Protein AF-A0A7Y5UK55-F1 (afdb_monomer)

pLDDT: mean 73.71, std 19.3, range [41.53, 96.25]

Sequence (107 aa):
MSGECGQCDHEHAPGEAGSRGCDHEAEAFLPPPQPFRIIPEFPMLWRGLALAGVAAGALTGAVLAARHGPLLAFSAAPLASVAGVLAAWAAAIHLTGGEKFDDNPFV

Foldseek 3Di:
DDDDDDDDDDDDDPDDPPPPDDPPPPVPPPPPPDPPPQAADPVLLVLLVVLQVLLVVLQVCLVVLCVVDDVSVVPRNVVSNVSSVVSNVSSVCSNRNNPPPPPPPPD

Mean predicted aligned error: 16.45 Å

Structure (mmCIF, N/CA/C/O backbone):
data_AF-A0A7Y5UK55-F1
#
_entry.id   AF-A0A7Y5UK55-F1
#
loop_
_atom_site.group_PDB
_atom_site.id
_atom_site.type_symbol
_atom_site.label_atom_id
_atom_site.label_alt_id
_atom_site.label_comp_id
_atom_site.label_asym_id
_atom_site.label_entity_id
_atom_site.label_seq_id
_atom_site.pdbx_PDB_ins_code
_atom_site.Cartn_x
_atom_site.Cartn_y
_atom_site.Cartn_z
_atom_site.occupancy
_atom_site.B_iso_or_equiv
_atom_site.auth_seq_id
_atom_site.auth_comp_id
_atom_site.auth_asym_id
_atom_site.auth_atom_id
_atom_site.pdbx_PDB_model_num
ATOM 1 N N . MET A 1 1 ? 52.540 -15.862 -49.232 1.00 43.06 1 MET A N 1
ATOM 2 C CA . MET A 1 1 ? 53.269 -15.432 -48.023 1.00 43.06 1 MET A CA 1
ATOM 3 C C . MET A 1 1 ? 52.605 -16.150 -46.865 1.00 43.06 1 MET A C 1
ATOM 5 O O . MET A 1 1 ? 51.604 -15.674 -46.354 1.00 43.06 1 MET A O 1
ATOM 9 N N . SER A 1 2 ? 53.064 -17.372 -46.601 1.00 41.53 2 SER A N 1
ATOM 10 C CA . SER A 1 2 ? 52.563 -18.228 -45.525 1.00 41.53 2 SER A CA 1
ATOM 11 C C . SER A 1 2 ? 53.430 -17.964 -44.304 1.00 41.53 2 SER A C 1
ATOM 13 O O . SER A 1 2 ? 54.641 -18.137 -44.392 1.00 41.53 2 SER A O 1
ATOM 15 N N . GLY A 1 3 ? 52.821 -17.480 -43.222 1.00 49.25 3 GLY A N 1
ATOM 16 C CA . GLY A 1 3 ? 53.489 -17.315 -41.935 1.00 49.25 3 GLY A CA 1
ATOM 17 C C . GLY A 1 3 ? 53.716 -18.680 -41.297 1.00 49.25 3 GLY A C 1
ATOM 18 O O . GLY A 1 3 ? 52.787 -19.478 -41.184 1.00 49.25 3 GLY A O 1
ATOM 19 N N . GLU A 1 4 ? 54.967 -18.945 -40.954 1.00 50.56 4 GLU A N 1
ATOM 20 C CA . GLU A 1 4 ? 55.461 -20.165 -40.331 1.00 50.56 4 GLU A CA 1
ATOM 21 C C . GLU A 1 4 ? 54.816 -20.370 -38.949 1.00 50.56 4 GLU A C 1
ATOM 23 O O . GLU A 1 4 ? 54.868 -19.492 -38.088 1.00 50.56 4 GLU A O 1
ATOM 28 N N . CYS A 1 5 ? 54.200 -21.537 -38.729 1.00 48.56 5 CYS A N 1
ATOM 29 C CA . CYS A 1 5 ? 53.835 -21.996 -37.392 1.00 48.56 5 CYS A CA 1
ATOM 30 C C . CYS A 1 5 ? 55.126 -22.272 -36.619 1.00 48.56 5 CYS A C 1
ATOM 32 O O . CYS A 1 5 ? 55.828 -23.241 -36.906 1.00 48.56 5 CYS A O 1
ATOM 34 N N . GLY A 1 6 ? 55.425 -21.394 -35.661 1.00 48.69 6 GLY A N 1
ATOM 35 C CA . GLY A 1 6 ? 56.529 -21.539 -34.724 1.00 48.69 6 GLY A CA 1
ATOM 36 C C . GLY A 1 6 ? 56.466 -22.883 -34.004 1.00 48.69 6 GLY A C 1
ATOM 37 O O . GLY A 1 6 ? 55.469 -23.241 -33.381 1.00 48.69 6 GLY A O 1
ATOM 38 N N . GLN A 1 7 ? 57.556 -23.615 -34.148 1.00 46.81 7 GLN A N 1
ATOM 39 C CA . GLN A 1 7 ? 57.856 -24.904 -33.559 1.00 46.81 7 GLN A CA 1
ATOM 40 C C . GLN A 1 7 ? 57.900 -24.780 -32.025 1.00 46.81 7 GLN A C 1
ATOM 42 O O . GLN A 1 7 ? 58.697 -24.018 -31.486 1.00 46.81 7 GLN A O 1
ATOM 47 N N . CYS A 1 8 ? 57.021 -25.490 -31.310 1.00 50.28 8 CYS A N 1
ATOM 48 C CA . CYS A 1 8 ? 57.122 -25.627 -29.858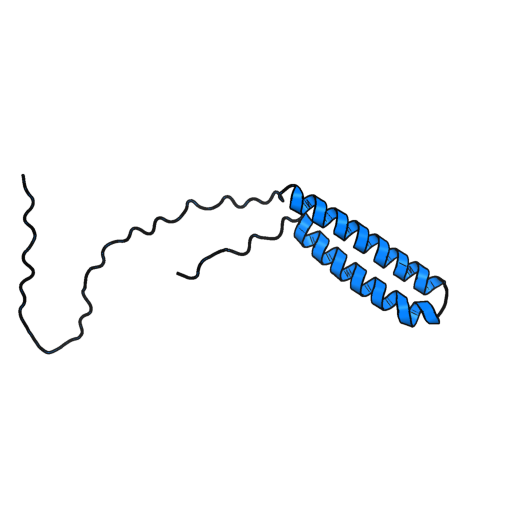 1.00 50.28 8 CYS A CA 1
ATOM 49 C C . CYS A 1 8 ? 58.175 -26.695 -29.549 1.00 50.28 8 CYS A C 1
ATOM 51 O O . CYS A 1 8 ? 57.884 -27.891 -29.588 1.00 50.28 8 CYS A O 1
ATOM 53 N N . ASP A 1 9 ? 59.403 -26.260 -29.279 1.00 52.50 9 ASP A N 1
ATOM 54 C CA . ASP A 1 9 ? 60.472 -27.137 -28.816 1.00 52.50 9 ASP A CA 1
ATOM 55 C C . ASP A 1 9 ? 60.129 -27.692 -27.424 1.00 52.50 9 ASP A C 1
ATOM 57 O O . ASP A 1 9 ? 59.994 -26.968 -26.437 1.00 52.50 9 ASP A O 1
ATOM 61 N N . HIS A 1 10 ? 59.953 -29.012 -27.353 1.00 53.09 10 HIS A N 1
ATOM 62 C CA . HIS A 1 10 ? 59.823 -29.760 -26.109 1.00 53.09 10 HIS A CA 1
ATOM 63 C C . HIS A 1 10 ? 61.218 -30.067 -25.547 1.00 53.09 10 HIS A C 1
ATOM 65 O O . HIS A 1 10 ? 61.753 -31.152 -25.766 1.00 53.09 10 HIS A O 1
ATOM 71 N N . GLU A 1 11 ? 61.784 -29.149 -24.765 1.00 49.78 11 GLU A N 1
ATOM 72 C CA . GLU A 1 11 ? 62.859 -29.480 -23.824 1.00 49.78 11 GLU A CA 1
ATOM 73 C C . GLU A 1 11 ? 62.267 -29.716 -22.426 1.00 49.78 11 GLU A C 1
ATOM 75 O O . GLU A 1 11 ? 61.659 -28.843 -21.811 1.00 49.78 11 GLU A O 1
ATOM 80 N N . HIS A 1 12 ? 62.396 -30.955 -21.945 1.00 49.59 12 HIS A N 1
ATOM 81 C CA . HIS A 1 12 ? 62.014 -31.377 -20.599 1.00 49.59 12 HIS A CA 1
ATOM 82 C C . HIS A 1 12 ? 63.076 -30.943 -19.580 1.00 49.59 12 HIS A C 1
ATOM 84 O O . HIS A 1 12 ? 64.169 -31.507 -19.546 1.00 49.59 12 HIS A O 1
ATOM 90 N N . ALA A 1 13 ? 62.711 -30.028 -18.683 1.00 48.72 13 ALA A N 1
ATOM 91 C CA . ALA A 1 13 ? 63.392 -29.811 -17.409 1.00 48.72 13 ALA A CA 1
ATOM 92 C C . ALA A 1 13 ? 62.386 -30.027 -16.259 1.00 48.72 13 ALA A C 1
ATOM 94 O O . ALA A 1 13 ? 61.299 -29.447 -16.290 1.00 48.72 13 ALA A O 1
ATOM 95 N N . PRO A 1 14 ? 62.686 -30.869 -15.250 1.00 47.75 14 PRO A N 1
ATOM 96 C CA . PRO A 1 14 ? 61.795 -31.092 -14.124 1.00 47.75 14 PRO A CA 1
ATOM 97 C C . PRO A 1 14 ? 62.129 -30.082 -13.029 1.00 47.75 14 PRO A C 1
ATOM 99 O O . PRO A 1 14 ? 63.031 -30.281 -12.219 1.00 47.75 14 PRO A O 1
ATOM 102 N N . GLY A 1 15 ? 61.405 -28.978 -13.009 1.00 49.69 15 GLY A N 1
ATOM 103 C CA . GLY A 1 15 ? 61.561 -27.984 -11.963 1.00 49.69 15 GLY A CA 1
ATOM 104 C C . GLY A 1 15 ? 60.900 -26.700 -12.393 1.00 49.69 15 GLY A C 1
ATOM 105 O O . GLY A 1 15 ? 61.237 -26.169 -13.437 1.00 49.69 15 GLY A O 1
ATOM 106 N N . GLU A 1 16 ? 59.983 -26.227 -11.560 1.00 44.09 16 GLU A N 1
ATOM 107 C CA . GLU A 1 16 ? 59.166 -25.029 -11.750 1.00 44.09 16 GLU A CA 1
ATOM 108 C C . GLU A 1 16 ? 57.895 -25.269 -12.571 1.00 44.09 16 GLU A C 1
ATOM 110 O O . GLU A 1 16 ? 57.870 -25.308 -13.797 1.00 44.09 16 GLU A O 1
ATOM 115 N N . ALA A 1 17 ? 56.786 -25.391 -11.836 1.00 50.00 17 ALA A N 1
ATOM 116 C CA . ALA A 1 17 ? 55.433 -25.222 -12.342 1.00 50.00 17 ALA A CA 1
ATOM 117 C C . ALA A 1 17 ? 55.232 -23.760 -12.790 1.00 50.00 17 ALA A C 1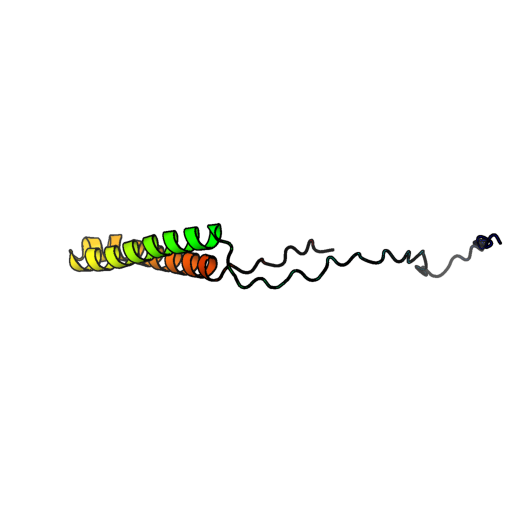
ATOM 119 O O . ALA A 1 17 ? 54.548 -22.971 -12.141 1.00 50.00 17 ALA A O 1
ATOM 120 N N . GLY A 1 18 ? 55.878 -23.385 -13.891 1.00 43.44 18 GLY A N 1
ATOM 121 C CA . GLY A 1 18 ? 55.591 -22.178 -14.645 1.00 43.44 18 GLY A CA 1
ATOM 122 C C . GLY A 1 18 ? 54.389 -22.441 -15.540 1.00 43.44 18 GLY A C 1
ATOM 123 O O . GLY A 1 18 ? 54.531 -22.971 -16.637 1.00 43.44 18 GLY A O 1
ATOM 124 N N . SER A 1 19 ? 53.199 -22.072 -15.070 1.00 53.09 19 SER A N 1
ATOM 125 C CA . SER A 1 19 ? 51.985 -22.014 -15.887 1.00 53.09 19 SER A CA 1
ATOM 126 C C . SER A 1 19 ? 52.112 -20.891 -16.923 1.00 53.09 19 SER A C 1
ATOM 128 O O . SER A 1 19 ? 51.597 -19.794 -16.728 1.00 53.09 19 SER A O 1
ATOM 130 N N . ARG A 1 20 ? 52.826 -21.147 -18.021 1.00 56.66 20 ARG A N 1
ATOM 131 C CA . ARG A 1 20 ? 52.702 -20.393 -19.274 1.00 56.66 20 ARG A CA 1
ATOM 132 C C . ARG A 1 20 ? 52.134 -21.338 -20.316 1.00 56.66 20 ARG A C 1
ATOM 134 O O . ARG A 1 20 ? 52.866 -22.089 -20.952 1.00 56.66 20 ARG A O 1
ATOM 141 N N . GLY A 1 21 ? 50.816 -21.320 -20.433 1.00 46.09 21 GLY A N 1
ATOM 142 C CA . GLY A 1 21 ? 50.075 -22.119 -21.392 1.00 46.09 21 GLY A CA 1
ATOM 143 C C . GLY A 1 21 ? 48.913 -21.307 -21.930 1.00 46.09 21 GLY A C 1
ATOM 144 O O . GLY A 1 21 ? 47.843 -21.320 -21.341 1.00 46.09 21 GLY A O 1
ATOM 145 N N . CYS A 1 22 ? 49.169 -20.639 -23.053 1.00 44.16 22 CYS A N 1
ATOM 146 C CA . CYS A 1 22 ? 48.179 -20.195 -24.027 1.00 44.16 22 CYS A CA 1
ATOM 147 C C . CYS A 1 22 ? 47.048 -19.321 -23.474 1.00 44.16 22 CYS A C 1
ATOM 149 O O . CYS A 1 22 ? 45.892 -19.741 -23.411 1.00 44.16 22 CYS A O 1
ATOM 151 N N . ASP A 1 23 ? 47.380 -18.057 -23.219 1.00 44.22 23 ASP A N 1
ATOM 152 C CA . ASP A 1 23 ? 46.418 -16.960 -23.234 1.00 44.22 23 ASP A CA 1
ATOM 153 C C . ASP A 1 23 ? 45.954 -16.785 -24.692 1.00 44.22 23 ASP A C 1
ATOM 155 O O . ASP A 1 23 ? 46.375 -15.884 -25.414 1.00 44.22 23 ASP A O 1
ATOM 159 N N . HIS A 1 24 ? 45.131 -17.713 -25.185 1.00 49.97 24 HIS A N 1
ATOM 160 C CA . HIS A 1 24 ? 44.228 -17.361 -26.262 1.00 49.97 24 HIS A CA 1
ATOM 161 C C . HIS A 1 24 ? 43.330 -16.291 -25.672 1.00 49.97 24 HIS A C 1
ATOM 163 O O . HIS A 1 24 ? 42.475 -16.584 -24.837 1.00 49.97 24 HIS A O 1
ATOM 169 N N . GLU A 1 25 ? 43.602 -15.054 -26.071 1.00 52.50 25 GLU A N 1
ATOM 170 C CA . GLU A 1 25 ? 42.718 -13.908 -25.975 1.00 52.50 25 GLU A CA 1
ATOM 171 C C . GLU A 1 25 ? 41.363 -14.316 -26.567 1.00 52.50 25 GLU A C 1
ATOM 173 O O . GLU A 1 25 ? 41.041 -14.070 -27.727 1.00 52.50 25 GLU A O 1
ATOM 178 N N . ALA A 1 26 ? 40.552 -14.998 -25.761 1.00 55.38 26 ALA A N 1
ATOM 179 C CA . ALA A 1 26 ? 39.120 -14.893 -25.841 1.00 55.38 26 ALA A CA 1
ATOM 180 C C . ALA A 1 26 ? 38.858 -13.434 -25.490 1.00 55.38 26 ALA A C 1
ATOM 182 O O . ALA A 1 26 ? 38.694 -13.093 -24.319 1.00 55.38 26 ALA A O 1
ATOM 183 N N . GLU A 1 27 ? 38.938 -12.562 -26.498 1.00 55.91 27 GLU A N 1
ATOM 184 C CA . GLU A 1 27 ? 38.349 -11.237 -26.445 1.00 55.91 27 GLU A CA 1
ATOM 185 C C . GLU A 1 27 ? 36.927 -11.464 -25.952 1.00 55.91 27 GLU A C 1
ATOM 187 O O . GLU A 1 27 ? 36.060 -11.949 -26.685 1.00 55.91 27 GLU A O 1
ATOM 192 N N . ALA A 1 28 ? 36.732 -11.242 -24.652 1.00 60.97 28 ALA A N 1
ATOM 193 C CA . ALA A 1 28 ? 35.440 -11.307 -24.026 1.00 60.97 28 ALA A CA 1
ATOM 194 C C . ALA A 1 28 ? 34.593 -10.340 -24.837 1.00 60.97 28 ALA A C 1
ATOM 196 O O . ALA A 1 28 ? 34.821 -9.130 -24.808 1.00 60.97 28 ALA A O 1
ATOM 197 N N . PHE A 1 29 ? 33.681 -10.888 -25.639 1.00 59.75 29 PHE A N 1
ATOM 198 C CA . PHE A 1 29 ? 32.659 -10.113 -26.308 1.00 59.75 29 PHE A CA 1
ATOM 199 C C . PHE A 1 29 ? 31.800 -9.541 -25.186 1.00 59.75 29 PHE A C 1
ATOM 201 O O . PHE A 1 29 ? 30.812 -10.143 -24.769 1.00 59.75 29 PHE A O 1
ATOM 208 N N . LEU A 1 30 ? 32.258 -8.427 -24.617 1.00 65.62 30 LEU A N 1
ATOM 209 C CA . LEU A 1 30 ? 31.528 -7.670 -23.629 1.00 65.62 30 LEU A CA 1
ATOM 210 C C . LEU A 1 30 ? 30.244 -7.264 -24.347 1.00 65.62 30 LEU A C 1
ATOM 212 O O . LEU A 1 30 ? 30.323 -6.538 -25.347 1.00 65.62 30 LEU A O 1
ATOM 216 N N . PRO A 1 31 ? 29.069 -7.762 -23.922 1.00 66.75 31 PRO A N 1
ATOM 217 C CA . PRO A 1 31 ? 27.834 -7.282 -24.502 1.00 66.75 31 PRO A CA 1
ATOM 218 C C . PRO A 1 31 ? 27.817 -5.754 -24.345 1.00 66.75 31 PRO A C 1
ATOM 220 O O . PRO A 1 31 ? 28.280 -5.239 -23.320 1.00 66.75 31 PRO A O 1
ATOM 223 N N . PRO A 1 32 ? 27.337 -5.012 -25.359 1.00 70.56 32 PRO A N 1
ATOM 224 C CA . PRO A 1 32 ? 27.301 -3.559 -25.298 1.00 70.56 32 PRO A CA 1
ATOM 225 C C . PRO A 1 32 ? 26.607 -3.124 -24.000 1.00 70.56 32 PRO A C 1
ATOM 227 O O . PRO A 1 32 ? 25.627 -3.771 -23.610 1.00 70.56 32 PRO A O 1
ATOM 230 N N . PRO A 1 33 ? 27.098 -2.063 -23.329 1.00 66.50 33 PRO A N 1
ATOM 231 C CA . PRO A 1 33 ? 26.549 -1.610 -22.058 1.00 66.50 33 PRO A CA 1
ATOM 232 C C . PRO A 1 33 ? 25.040 -1.449 -22.210 1.00 66.50 33 PRO A C 1
ATOM 234 O O . PRO A 1 33 ? 24.568 -0.659 -23.033 1.00 66.50 33 PRO A O 1
ATOM 237 N N . GLN A 1 34 ? 24.282 -2.260 -21.468 1.00 65.81 34 GLN A N 1
ATOM 238 C CA . GLN A 1 34 ? 22.830 -2.192 -21.515 1.00 65.81 34 GLN A CA 1
ATOM 239 C C . GLN A 1 34 ? 22.436 -0.777 -21.081 1.00 65.81 34 GLN A C 1
ATOM 241 O O . GLN A 1 34 ? 22.895 -0.313 -20.033 1.00 65.81 34 GLN A O 1
ATOM 246 N N . PRO A 1 35 ? 21.634 -0.052 -21.876 1.00 62.38 35 PRO A N 1
ATOM 247 C CA . PRO A 1 35 ? 21.212 1.282 -21.496 1.00 62.38 35 PRO A CA 1
ATOM 248 C C . PRO A 1 35 ? 20.466 1.181 -20.166 1.00 62.38 35 PRO A C 1
ATOM 250 O O . PRO A 1 35 ? 19.491 0.435 -20.065 1.00 62.38 35 PRO A O 1
ATOM 253 N N . PHE A 1 36 ? 20.928 1.923 -19.157 1.00 59.62 36 PHE A N 1
A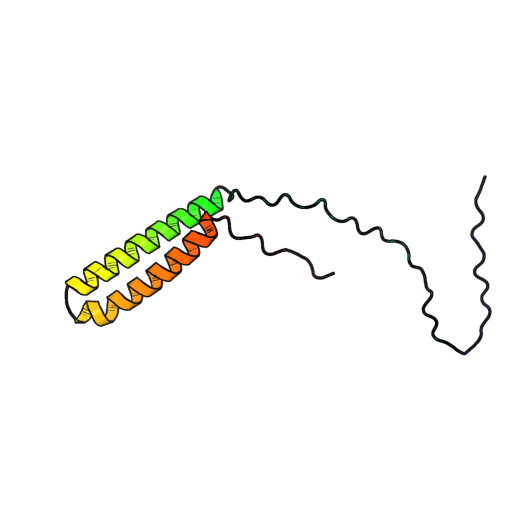TOM 254 C CA . PHE A 1 36 ? 20.253 2.072 -17.869 1.00 59.62 36 PHE A CA 1
ATOM 255 C C . PHE A 1 36 ? 18.859 2.662 -18.120 1.00 59.62 36 PHE A C 1
ATOM 257 O O . PHE A 1 36 ? 18.675 3.874 -18.258 1.00 59.62 36 PHE A O 1
ATOM 264 N N . ARG A 1 37 ? 17.869 1.789 -18.315 1.00 59.84 37 ARG A N 1
ATOM 265 C CA . ARG A 1 37 ? 16.518 2.184 -18.699 1.00 59.84 37 ARG A CA 1
ATOM 266 C C . ARG A 1 37 ? 15.739 2.471 -17.419 1.00 59.84 37 ARG A C 1
ATOM 268 O O . ARG A 1 37 ? 15.175 1.575 -16.813 1.00 59.84 37 ARG A O 1
ATOM 275 N N . ILE A 1 38 ? 15.704 3.749 -17.044 1.00 64.25 38 ILE A N 1
ATOM 276 C CA . ILE A 1 38 ? 14.940 4.277 -15.894 1.00 64.25 38 ILE A CA 1
ATOM 277 C C . ILE A 1 38 ? 13.424 4.171 -16.124 1.00 64.25 38 ILE A C 1
ATOM 279 O O . ILE A 1 38 ? 12.633 4.250 -15.190 1.00 64.25 38 ILE A O 1
ATOM 283 N N . ILE A 1 39 ? 12.998 4.019 -17.381 1.00 65.81 39 ILE A N 1
ATOM 284 C CA . ILE A 1 39 ? 11.580 3.979 -17.727 1.00 65.81 39 ILE A CA 1
ATOM 285 C C . ILE A 1 39 ? 11.061 2.548 -17.519 1.00 65.81 39 ILE A C 1
ATOM 287 O O . ILE A 1 39 ? 11.483 1.654 -18.261 1.00 65.81 39 ILE A O 1
ATOM 291 N N . PRO A 1 40 ? 10.141 2.325 -16.561 1.00 66.31 40 PRO A N 1
ATOM 292 C CA . PRO A 1 40 ? 9.528 1.021 -16.342 1.00 66.31 40 PRO A CA 1
ATOM 293 C C . PRO A 1 40 ? 8.791 0.557 -17.596 1.00 66.31 40 PRO A C 1
ATOM 295 O O . PRO A 1 40 ? 8.110 1.334 -18.271 1.00 66.31 40 PRO A O 1
ATOM 298 N N . GLU A 1 41 ? 8.881 -0.736 -17.894 1.00 76.81 41 GLU A N 1
ATOM 299 C CA . GLU A 1 41 ? 8.076 -1.316 -18.961 1.00 76.81 41 GLU A CA 1
ATOM 300 C C . GLU A 1 41 ? 6.583 -1.220 -18.612 1.00 76.81 41 GLU A C 1
ATOM 302 O O . GLU A 1 41 ? 6.175 -1.386 -17.461 1.00 76.81 41 GLU A O 1
ATOM 307 N N . PHE A 1 42 ? 5.740 -0.988 -19.617 1.00 81.31 42 PHE A N 1
ATOM 308 C CA . PHE A 1 42 ? 4.290 -0.861 -19.443 1.00 81.31 42 PHE A CA 1
ATOM 309 C C . PHE A 1 42 ? 3.631 -1.960 -18.569 1.00 81.31 42 PHE A C 1
ATOM 311 O O . PHE A 1 42 ? 2.810 -1.620 -17.713 1.00 81.31 42 PHE A O 1
ATOM 318 N N . PRO A 1 43 ? 3.979 -3.264 -18.686 1.00 82.62 43 PRO A N 1
ATOM 319 C CA . PRO A 1 43 ? 3.434 -4.288 -17.788 1.00 82.62 43 PRO A CA 1
ATOM 320 C C . PRO A 1 43 ? 3.846 -4.119 -16.313 1.00 82.62 43 PRO A C 1
ATOM 322 O O . PRO A 1 43 ? 3.063 -4.470 -15.428 1.00 82.62 43 PRO A O 1
ATOM 325 N N . MET A 1 44 ? 5.035 -3.577 -16.025 1.00 79.88 44 MET A N 1
ATOM 326 C CA . MET A 1 44 ? 5.487 -3.284 -14.655 1.00 79.88 44 MET A CA 1
ATOM 327 C C . MET A 1 44 ? 4.662 -2.149 -14.043 1.00 79.88 44 MET A C 1
ATOM 329 O O . MET A 1 44 ? 4.198 -2.273 -12.910 1.00 79.88 44 MET A O 1
ATOM 333 N N . LEU A 1 45 ? 4.387 -1.099 -14.825 1.00 86.06 45 LEU A N 1
ATOM 334 C CA . LEU A 1 45 ? 3.546 0.021 -14.394 1.00 86.06 45 LEU A CA 1
ATOM 335 C C . LEU A 1 45 ? 2.153 -0.442 -13.965 1.00 86.06 45 LEU A C 1
ATOM 337 O O . LEU 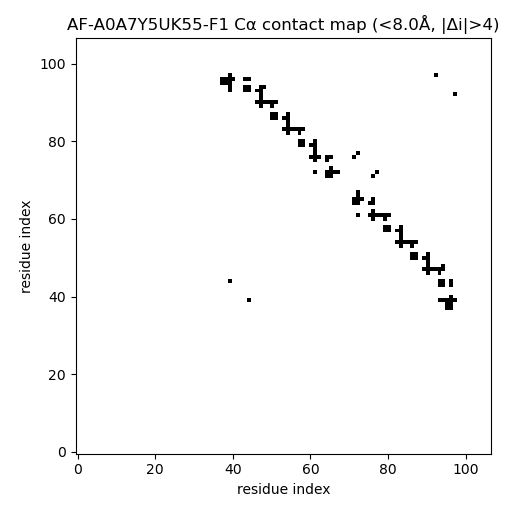A 1 45 ? 1.673 -0.047 -12.904 1.00 86.06 45 LEU A O 1
ATOM 341 N N . TRP A 1 46 ? 1.519 -1.315 -14.754 1.00 90.44 46 TRP A N 1
ATOM 342 C CA . TRP A 1 46 ? 0.185 -1.823 -14.425 1.00 90.44 46 TRP A CA 1
ATOM 343 C C . TRP A 1 46 ? 0.172 -2.634 -13.125 1.00 90.44 46 TRP A C 1
ATOM 345 O O . TRP A 1 46 ? -0.715 -2.461 -12.289 1.00 90.44 46 TRP A O 1
ATOM 355 N N . ARG A 1 47 ? 1.187 -3.483 -12.920 1.00 88.81 47 ARG A N 1
ATOM 356 C CA . ARG A 1 47 ? 1.354 -4.245 -11.672 1.00 88.81 47 ARG A CA 1
ATOM 357 C C . ARG A 1 47 ? 1.558 -3.318 -10.477 1.00 88.81 47 ARG A C 1
ATOM 359 O O . ARG A 1 47 ? 0.901 -3.501 -9.455 1.00 88.81 47 ARG A O 1
ATOM 366 N N . GLY A 1 48 ? 2.406 -2.302 -10.624 1.00 89.81 48 GLY A N 1
ATOM 367 C CA . GLY A 1 48 ? 2.625 -1.288 -9.596 1.00 89.81 48 GLY A CA 1
ATOM 368 C C . GLY A 1 48 ? 1.346 -0.533 -9.239 1.00 89.81 48 GLY A C 1
ATOM 369 O O . GLY A 1 48 ? 1.034 -0.375 -8.060 1.00 89.81 48 GLY A O 1
ATOM 370 N N . LEU A 1 49 ? 0.547 -0.153 -10.239 1.00 92.44 49 LEU A N 1
ATOM 371 C CA . LEU A 1 49 ? -0.733 0.526 -10.030 1.00 92.44 49 LEU A CA 1
ATOM 372 C C . LEU A 1 49 ? -1.758 -0.369 -9.313 1.00 92.44 49 LEU A C 1
ATOM 374 O O . LEU A 1 49 ? -2.442 0.080 -8.393 1.00 92.44 49 LEU A O 1
ATOM 378 N N . ALA A 1 50 ? -1.844 -1.644 -9.701 1.00 93.81 50 ALA A N 1
ATOM 379 C CA . ALA A 1 50 ? -2.722 -2.613 -9.050 1.00 93.81 50 ALA A CA 1
ATOM 380 C C . ALA A 1 50 ? -2.343 -2.806 -7.572 1.00 93.81 50 ALA A C 1
ATOM 382 O O . ALA A 1 50 ? -3.211 -2.764 -6.698 1.00 93.81 50 ALA A O 1
ATOM 383 N N . LEU A 1 51 ? -1.046 -2.943 -7.279 1.00 93.00 51 LEU A N 1
ATOM 384 C CA . LEU A 1 51 ? -0.531 -3.050 -5.912 1.00 93.00 51 LEU A CA 1
ATOM 385 C C . LEU A 1 51 ? -0.776 -1.772 -5.100 1.00 93.00 51 LEU A C 1
ATOM 387 O O . LEU A 1 51 ? -1.144 -1.860 -3.930 1.00 93.00 51 LEU A O 1
ATOM 391 N N . ALA A 1 52 ? -0.658 -0.593 -5.717 1.00 93.56 52 ALA A N 1
ATOM 392 C CA . ALA A 1 52 ? -1.002 0.673 -5.073 1.00 93.56 52 ALA A CA 1
ATOM 393 C C . ALA A 1 52 ? -2.493 0.728 -4.694 1.00 93.56 52 ALA A C 1
ATOM 395 O O . ALA A 1 52 ? -2.839 1.171 -3.597 1.00 93.56 52 ALA A O 1
ATOM 396 N N . GLY A 1 53 ? -3.373 0.212 -5.557 1.00 96.25 53 GLY A N 1
ATOM 397 C CA . GLY A 1 53 ? -4.796 0.052 -5.251 1.00 96.25 53 GLY A CA 1
ATOM 398 C C . GLY A 1 53 ? -5.042 -0.873 -4.056 1.00 96.25 53 GLY A C 1
ATOM 399 O O . GLY A 1 53 ? -5.799 -0.522 -3.149 1.00 96.25 53 GLY A O 1
ATOM 400 N N . VAL A 1 54 ? -4.355 -2.020 -4.006 1.00 95.25 54 VAL A N 1
ATOM 401 C CA . VAL A 1 54 ? -4.417 -2.947 -2.860 1.00 95.25 54 VAL A CA 1
ATOM 402 C C . VAL A 1 54 ? -3.937 -2.267 -1.578 1.00 95.25 54 VAL A C 1
ATOM 404 O O . VAL A 1 54 ? -4.605 -2.371 -0.550 1.00 95.25 54 VAL A O 1
ATOM 407 N N . ALA A 1 55 ? -2.830 -1.526 -1.635 1.00 95.62 55 ALA A N 1
ATOM 408 C CA . ALA A 1 55 ? -2.293 -0.798 -0.492 1.00 95.62 55 ALA A CA 1
ATOM 409 C C . ALA A 1 55 ? -3.294 0.228 0.058 1.00 95.62 55 ALA A C 1
ATOM 411 O O . ALA A 1 55 ? -3.581 0.241 1.257 1.00 95.62 55 ALA A O 1
ATOM 412 N N . ALA A 1 56 ? -3.880 1.043 -0.823 1.00 95.94 56 ALA A N 1
ATOM 413 C CA . ALA A 1 56 ? -4.885 2.034 -0.449 1.00 95.94 56 ALA A CA 1
ATOM 414 C C . ALA A 1 56 ? -6.134 1.385 0.168 1.00 95.94 56 ALA A C 1
ATOM 416 O O . ALA A 1 56 ? -6.643 1.861 1.189 1.00 95.94 56 ALA A O 1
ATOM 417 N N . GLY A 1 57 ? -6.605 0.278 -0.415 1.00 96.06 57 GLY A N 1
ATOM 418 C CA . GLY A 1 57 ? -7.741 -0.480 0.105 1.00 96.06 57 GLY A CA 1
ATOM 419 C C . GLY A 1 57 ? -7.462 -1.070 1.487 1.00 96.06 57 GLY A C 1
ATOM 420 O O . GLY A 1 57 ? -8.280 -0.923 2.394 1.00 96.06 57 GLY A O 1
ATOM 421 N N . ALA A 1 58 ? -6.287 -1.669 1.679 1.00 94.38 58 ALA A N 1
ATOM 422 C CA . ALA A 1 58 ? -5.888 -2.271 2.946 1.00 94.38 58 ALA A CA 1
ATOM 423 C C . ALA A 1 58 ? -5.729 -1.223 4.060 1.00 94.38 58 ALA A C 1
ATOM 425 O O . ALA A 1 58 ? -6.266 -1.401 5.152 1.00 94.38 58 ALA A O 1
ATOM 426 N N . LEU A 1 59 ? -5.084 -0.087 3.777 1.00 93.00 59 LEU A N 1
ATOM 427 C CA . LEU A 1 59 ? -4.942 1.006 4.746 1.00 93.00 59 LEU A CA 1
ATOM 428 C C . LEU A 1 59 ? -6.295 1.633 5.104 1.00 93.00 59 LEU A C 1
ATOM 430 O O . LEU A 1 59 ? -6.586 1.855 6.280 1.00 93.00 59 LEU A O 1
ATOM 434 N N . THR A 1 60 ? -7.160 1.857 4.112 1.00 95.25 60 THR A N 1
ATOM 435 C CA . THR A 1 60 ? -8.529 2.342 4.353 1.00 95.25 60 THR A CA 1
ATOM 436 C C . THR A 1 60 ? -9.319 1.345 5.202 1.00 95.25 60 THR A C 1
ATOM 438 O O . THR A 1 60 ? -9.966 1.729 6.178 1.00 95.25 60 THR A O 1
ATOM 441 N N . GLY A 1 61 ? -9.212 0.054 4.884 1.00 92.88 61 GLY A N 1
ATOM 442 C CA . GLY A 1 61 ? -9.811 -1.035 5.650 1.00 92.88 61 GLY A CA 1
ATOM 443 C C . GLY A 1 61 ? -9.314 -1.085 7.094 1.00 92.88 61 GLY A C 1
ATOM 444 O O . GLY A 1 61 ? -10.124 -1.247 8.003 1.00 92.88 61 GLY A O 1
ATOM 445 N N . ALA A 1 62 ? -8.017 -0.868 7.328 1.00 92.12 62 ALA A N 1
ATOM 446 C CA . ALA A 1 62 ? -7.441 -0.803 8.669 1.00 92.12 62 ALA A CA 1
ATOM 447 C C . ALA A 1 62 ? -8.024 0.358 9.490 1.00 92.12 62 ALA A C 1
ATOM 449 O O . ALA A 1 62 ? -8.414 0.168 10.644 1.00 92.12 62 ALA A O 1
ATOM 450 N N . VAL A 1 63 ? -8.146 1.545 8.885 1.00 94.75 63 VAL A N 1
ATOM 451 C CA . VAL A 1 63 ? -8.751 2.721 9.534 1.00 94.75 63 VAL A CA 1
ATOM 452 C C . VAL A 1 63 ? -10.218 2.466 9.875 1.00 94.75 63 VAL A C 1
ATOM 454 O O . VAL A 1 63 ? -10.657 2.787 10.981 1.00 94.75 63 VAL A O 1
ATOM 457 N N . LEU A 1 64 ? -10.983 1.871 8.957 1.00 94.62 64 LEU A N 1
ATOM 458 C CA . LEU A 1 64 ? -12.382 1.520 9.207 1.00 94.62 64 LEU A CA 1
ATOM 459 C C . LEU A 1 64 ? -12.501 0.463 10.312 1.00 94.62 64 LEU A C 1
ATOM 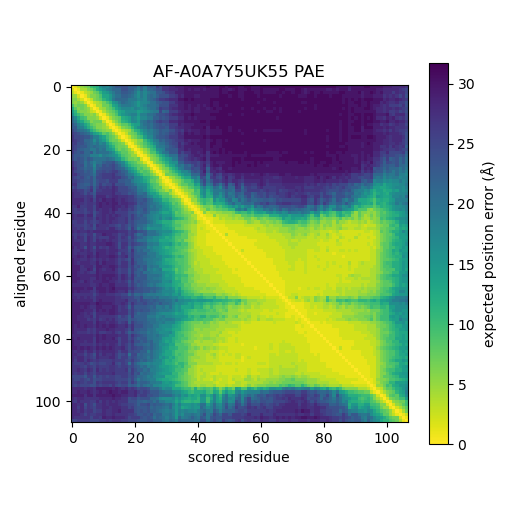461 O O . LEU A 1 64 ? -13.268 0.653 11.254 1.00 94.62 64 LEU A O 1
ATOM 465 N N . ALA A 1 65 ? -11.699 -0.601 10.259 1.00 91.62 65 ALA A N 1
ATOM 466 C CA . ALA A 1 65 ? -11.662 -1.644 11.283 1.00 91.62 65 ALA A CA 1
ATOM 467 C C . ALA A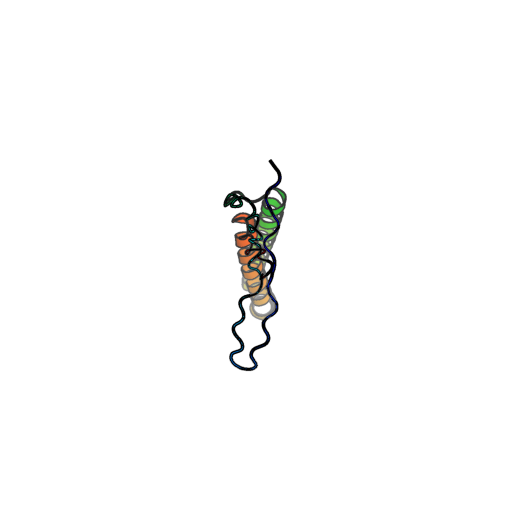 1 65 ? -11.366 -1.066 12.675 1.00 91.62 65 ALA A C 1
ATOM 469 O O . ALA A 1 65 ? -12.054 -1.403 13.637 1.00 91.62 65 ALA A O 1
ATOM 470 N N . ALA A 1 66 ? -10.411 -0.138 12.777 1.00 91.50 66 ALA A N 1
ATOM 471 C CA . ALA A 1 66 ? -10.097 0.539 14.031 1.00 91.50 66 ALA A CA 1
ATOM 472 C C . ALA A 1 66 ? -11.268 1.387 14.564 1.00 91.50 66 ALA A C 1
ATOM 474 O O . ALA A 1 66 ? -11.484 1.455 15.773 1.00 91.50 66 ALA A O 1
ATOM 475 N N . ARG A 1 67 ? -12.053 2.008 13.673 1.00 93.81 67 ARG A N 1
ATOM 476 C CA . ARG A 1 67 ? -13.221 2.830 14.040 1.00 93.81 67 ARG A CA 1
ATOM 477 C C . ARG A 1 67 ? -14.442 2.013 14.459 1.00 93.81 67 ARG A C 1
ATOM 479 O O . ARG A 1 67 ? -15.253 2.510 15.233 1.00 93.81 67 ARG A O 1
ATOM 486 N N . HIS A 1 68 ? -14.582 0.783 13.969 1.00 92.12 68 HIS A N 1
ATOM 487 C CA . HIS A 1 68 ? -15.749 -0.064 14.235 1.00 92.12 68 HIS A CA 1
ATOM 488 C C . HIS A 1 68 ? -15.679 -0.851 15.554 1.00 92.12 68 HIS A C 1
ATOM 490 O O . HIS A 1 68 ? -16.630 -1.553 15.895 1.00 92.12 68 HIS A O 1
ATOM 496 N N . GLY A 1 69 ? -14.598 -0.706 16.325 1.00 92.88 69 GLY A N 1
ATOM 497 C CA . GLY A 1 69 ? -14.518 -1.184 17.704 1.00 92.88 69 GLY A CA 1
ATOM 498 C C . GLY A 1 69 ? -13.255 -1.991 18.013 1.00 92.88 69 GLY A C 1
ATOM 499 O O . GLY A 1 69 ? -12.497 -2.355 17.112 1.00 92.88 69 GLY A O 1
ATOM 500 N N . PRO A 1 70 ? -13.028 -2.311 19.299 1.00 90.38 70 PRO A N 1
ATOM 501 C CA . PRO A 1 70 ? -11.768 -2.886 19.767 1.00 90.38 70 PRO A CA 1
ATOM 502 C C . PRO A 1 70 ? -11.474 -4.259 19.154 1.00 90.38 70 PRO A C 1
ATOM 504 O O . PRO A 1 70 ? -10.330 -4.540 18.815 1.00 90.38 70 PRO A O 1
ATOM 507 N N . LEU A 1 71 ? -12.492 -5.099 18.937 1.00 92.06 71 LEU A N 1
ATOM 508 C CA . LEU A 1 71 ? -12.303 -6.428 18.347 1.00 92.06 71 LEU A CA 1
ATOM 509 C C . LEU A 1 71 ? -11.635 -6.345 16.964 1.00 92.06 71 LEU A C 1
ATOM 511 O O . LEU A 1 71 ? -10.653 -7.039 16.705 1.00 92.06 71 LEU A O 1
ATOM 515 N N . LEU A 1 72 ? -12.139 -5.472 16.090 1.00 89.50 72 LEU A N 1
ATOM 516 C CA . LEU A 1 72 ? -11.602 -5.275 14.742 1.00 89.50 72 LEU A CA 1
ATOM 517 C C . LEU A 1 72 ? -10.300 -4.467 14.760 1.00 89.50 72 LEU A C 1
ATOM 519 O O . LEU A 1 72 ? -9.403 -4.747 13.963 1.00 89.50 72 LEU A O 1
ATOM 523 N N . ALA A 1 73 ? -10.155 -3.534 15.703 1.00 91.06 73 ALA A N 1
ATOM 524 C CA . ALA A 1 73 ? -8.924 -2.779 15.908 1.00 91.06 73 ALA A CA 1
ATOM 525 C C . ALA A 1 73 ? -7.731 -3.672 16.293 1.00 91.06 73 ALA A C 1
ATOM 527 O O . ALA A 1 73 ? -6.619 -3.410 15.850 1.00 91.06 73 ALA A O 1
ATOM 528 N N . PHE A 1 74 ? -7.946 -4.727 17.087 1.00 92.69 74 PHE A N 1
ATOM 529 C CA . PHE A 1 74 ? -6.868 -5.629 17.511 1.00 92.69 74 PHE A CA 1
ATOM 530 C C . PHE A 1 74 ? -6.652 -6.825 16.578 1.00 92.69 74 PHE A C 1
ATOM 532 O O . PHE A 1 74 ? -5.531 -7.316 16.488 1.00 92.69 74 PHE A O 1
ATOM 539 N N . SER A 1 75 ? -7.687 -7.298 15.877 1.00 92.38 75 SER A N 1
ATOM 540 C CA . SER A 1 75 ? -7.569 -8.475 14.999 1.00 92.38 75 SER A CA 1
ATOM 541 C C . SER A 1 75 ? -7.321 -8.121 13.531 1.00 92.38 75 SER A C 1
ATOM 543 O O . SER A 1 75 ? -6.406 -8.658 12.914 1.00 92.38 75 SER A O 1
ATOM 545 N N . ALA A 1 76 ? -8.109 -7.207 12.962 1.00 89.81 76 ALA A N 1
ATOM 546 C CA . ALA A 1 76 ? -8.129 -6.946 11.523 1.00 89.81 76 ALA A CA 1
ATOM 547 C C . ALA A 1 76 ? -7.259 -5.748 11.122 1.00 89.81 76 ALA A C 1
ATOM 549 O O . ALA A 1 76 ? -6.561 -5.807 10.109 1.00 89.81 76 ALA A O 1
ATOM 550 N N . ALA A 1 77 ? -7.261 -4.673 11.916 1.00 91.25 77 ALA A N 1
ATOM 551 C CA . ALA A 1 77 ? -6.497 -3.470 11.591 1.00 91.25 77 ALA A CA 1
ATOM 552 C C . ALA A 1 77 ? -4.974 -3.707 11.484 1.00 91.25 77 ALA A C 1
ATOM 554 O O . ALA A 1 77 ? -4.381 -3.178 10.539 1.00 91.25 77 ALA A O 1
ATOM 555 N N . PRO A 1 78 ? -4.319 -4.521 12.343 1.00 94.44 78 PRO A N 1
ATOM 556 C CA . PRO A 1 78 ? -2.886 -4.780 12.220 1.00 94.44 78 PRO A CA 1
ATOM 557 C C . PRO A 1 78 ? -2.554 -5.559 10.945 1.00 94.44 78 PRO A C 1
ATOM 559 O O . PRO A 1 78 ? -1.638 -5.185 10.218 1.00 94.44 78 PRO A O 1
ATOM 562 N N . LEU A 1 79 ? -3.344 -6.591 10.628 1.00 94.19 79 LEU A N 1
ATOM 563 C CA . LEU A 1 79 ? -3.172 -7.397 9.415 1.00 94.19 79 LEU A CA 1
ATOM 564 C C . LEU A 1 79 ? -3.326 -6.546 8.152 1.00 94.19 79 LEU A C 1
ATOM 566 O O . LEU A 1 79 ? -2.470 -6.586 7.269 1.00 94.19 79 LEU A O 1
ATOM 570 N N . ALA A 1 80 ? -4.382 -5.735 8.091 1.00 92.56 80 ALA A N 1
ATOM 571 C CA . ALA A 1 80 ? -4.625 -4.831 6.974 1.00 92.56 80 ALA A CA 1
ATOM 572 C C . ALA A 1 80 ? -3.531 -3.753 6.853 1.00 92.56 80 ALA A C 1
ATOM 574 O O . ALA A 1 80 ? -3.122 -3.415 5.745 1.00 92.56 80 ALA A O 1
ATOM 575 N N . SER A 1 81 ? -2.990 -3.268 7.974 1.00 91.56 81 SER A N 1
ATOM 576 C CA . SER A 1 81 ? -1.879 -2.306 7.967 1.00 91.56 81 SER A CA 1
ATOM 577 C C . SER A 1 81 ? -0.597 -2.923 7.406 1.00 91.56 81 SER A C 1
ATOM 579 O O . SER A 1 81 ? 0.024 -2.339 6.521 1.00 91.56 81 SER A O 1
ATOM 581 N N . VAL A 1 82 ? -0.223 -4.124 7.863 1.00 95.12 82 VAL A N 1
ATOM 582 C CA . VAL A 1 82 ? 0.966 -4.840 7.368 1.00 95.12 82 VAL A CA 1
ATOM 583 C C . VAL A 1 82 ? 0.823 -5.164 5.883 1.00 95.12 82 VAL A C 1
ATOM 585 O O . VAL A 1 82 ? 1.729 -4.873 5.104 1.00 95.12 82 VAL A O 1
ATOM 588 N N . ALA A 1 83 ? -0.329 -5.699 5.471 1.00 93.44 83 ALA A N 1
ATOM 589 C CA . ALA A 1 83 ? -0.612 -5.965 4.064 1.00 93.44 83 ALA A CA 1
ATOM 590 C C . ALA A 1 83 ? -0.535 -4.684 3.217 1.00 93.44 83 ALA A C 1
ATOM 592 O O . ALA A 1 83 ? 0.047 -4.700 2.134 1.00 93.44 83 ALA A O 1
ATOM 593 N N . GLY A 1 84 ? -1.064 -3.568 3.726 1.00 93.12 84 GLY A N 1
ATOM 594 C CA . GLY A 1 84 ? -1.013 -2.272 3.057 1.00 93.12 84 GLY A CA 1
ATOM 595 C C . GLY A 1 84 ? 0.410 -1.750 2.869 1.00 93.12 84 GLY A C 1
ATOM 596 O O . GLY A 1 84 ? 0.762 -1.329 1.770 1.00 93.12 84 GLY A O 1
ATOM 597 N N . VAL A 1 85 ? 1.248 -1.831 3.905 1.00 95.31 85 VAL A N 1
ATOM 598 C CA . VAL A 1 85 ? 2.659 -1.416 3.835 1.00 95.31 85 VAL A CA 1
ATOM 599 C C . VAL A 1 85 ? 3.443 -2.284 2.851 1.00 95.31 85 VAL A C 1
ATOM 601 O O . VAL A 1 85 ? 4.167 -1.749 2.012 1.00 95.31 85 VAL A O 1
ATOM 604 N N . LEU A 1 86 ? 3.271 -3.608 2.899 1.00 94.69 86 LEU A N 1
ATOM 605 C CA . LEU A 1 86 ? 3.941 -4.526 1.972 1.00 94.69 86 LEU A CA 1
ATOM 606 C C . LEU A 1 86 ? 3.508 -4.289 0.522 1.00 94.69 86 LEU A C 1
ATOM 608 O O . LEU A 1 86 ? 4.351 -4.234 -0.372 1.00 94.69 86 LEU A O 1
ATOM 612 N N . ALA A 1 87 ? 2.209 -4.096 0.288 1.00 93.62 87 ALA A N 1
ATOM 613 C CA . ALA A 1 87 ? 1.687 -3.778 -1.035 1.00 93.62 87 ALA A CA 1
ATOM 614 C C . ALA A 1 87 ? 2.197 -2.418 -1.535 1.00 93.62 87 ALA A C 1
ATOM 616 O O . ALA A 1 87 ? 2.556 -2.307 -2.704 1.00 93.62 87 ALA A O 1
ATOM 617 N N . ALA A 1 88 ? 2.293 -1.405 -0.666 1.00 92.81 88 ALA A N 1
ATOM 618 C CA . ALA A 1 88 ? 2.839 -0.095 -1.021 1.00 92.81 88 ALA A CA 1
ATOM 619 C C . ALA A 1 88 ? 4.322 -0.182 -1.401 1.00 92.81 88 ALA A C 1
ATOM 621 O O . ALA A 1 88 ? 4.743 0.412 -2.392 1.00 92.81 88 ALA A O 1
ATOM 622 N N . TRP A 1 89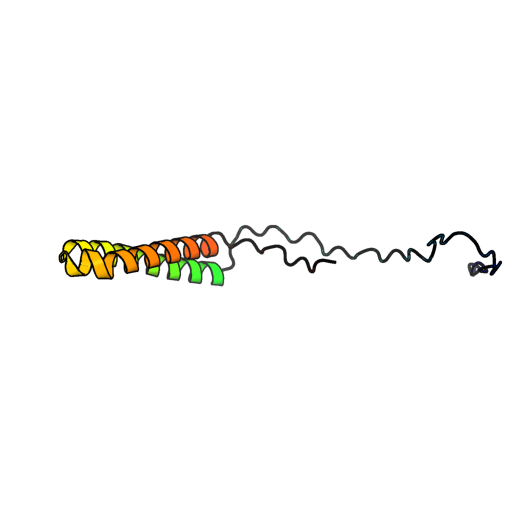 ? 5.105 -0.957 -0.650 1.00 92.06 89 TRP A N 1
ATOM 623 C CA . TRP A 1 89 ? 6.516 -1.185 -0.954 1.00 92.06 89 TRP A CA 1
ATOM 624 C C . TRP A 1 89 ? 6.695 -1.931 -2.282 1.00 92.06 89 TRP A C 1
ATOM 626 O O . TRP A 1 89 ? 7.463 -1.500 -3.140 1.00 92.06 89 TRP A O 1
ATOM 636 N N . ALA A 1 90 ? 5.914 -2.990 -2.509 1.00 89.88 90 ALA A N 1
ATOM 637 C CA . ALA A 1 90 ? 5.921 -3.714 -3.776 1.00 89.88 90 ALA A CA 1
ATOM 638 C C . ALA A 1 90 ? 5.471 -2.828 -4.953 1.00 89.88 90 ALA A C 1
ATOM 640 O O . ALA A 1 90 ? 6.060 -2.898 -6.034 1.00 89.88 90 ALA A O 1
ATOM 641 N N . ALA A 1 91 ? 4.463 -1.975 -4.751 1.00 90.88 91 ALA A N 1
ATOM 642 C CA . ALA A 1 91 ? 4.019 -1.000 -5.740 1.00 90.88 91 ALA A CA 1
ATOM 643 C C . ALA A 1 91 ? 5.136 -0.017 -6.093 1.00 90.88 91 ALA A C 1
ATOM 645 O O . ALA A 1 91 ? 5.373 0.217 -7.275 1.00 90.88 91 ALA A O 1
ATOM 646 N N . ALA A 1 92 ? 5.847 0.507 -5.089 1.00 88.25 92 ALA A N 1
ATOM 647 C CA . ALA A 1 92 ? 6.965 1.419 -5.295 1.00 88.25 92 ALA A CA 1
ATOM 648 C C . ALA A 1 92 ? 8.025 0.789 -6.204 1.00 88.25 92 ALA A C 1
ATOM 650 O O . ALA A 1 92 ? 8.360 1.387 -7.218 1.00 88.25 92 ALA A O 1
ATOM 651 N N . ILE A 1 93 ? 8.443 -0.450 -5.925 1.00 86.75 93 ILE A N 1
ATOM 652 C CA . ILE A 1 93 ? 9.425 -1.173 -6.751 1.00 86.75 93 ILE A CA 1
ATOM 653 C C . ILE A 1 93 ? 8.955 -1.293 -8.205 1.00 86.75 93 ILE A C 1
ATOM 655 O O . ILE A 1 93 ? 9.711 -1.014 -9.129 1.00 86.75 93 ILE A O 1
ATOM 659 N N . HIS A 1 94 ? 7.701 -1.684 -8.429 1.00 85.62 94 HIS A N 1
ATOM 660 C CA . HIS A 1 94 ? 7.178 -1.874 -9.785 1.00 85.62 94 HIS A CA 1
ATOM 661 C C . HIS A 1 94 ? 6.982 -0.552 -10.541 1.00 85.62 94 HIS A C 1
ATOM 663 O O . HIS A 1 94 ? 7.169 -0.504 -11.756 1.00 85.62 94 HIS A O 1
ATOM 669 N N . LEU A 1 95 ? 6.622 0.526 -9.838 1.00 84.25 95 LEU A N 1
ATOM 670 C CA . LEU A 1 95 ? 6.450 1.856 -10.426 1.00 84.25 95 LEU A CA 1
ATOM 671 C C . LEU A 1 95 ? 7.786 2.539 -10.725 1.00 84.25 95 LEU A C 1
ATOM 673 O O . LEU A 1 95 ? 7.877 3.270 -11.707 1.00 84.25 95 LEU A O 1
ATOM 677 N N . THR A 1 96 ? 8.824 2.288 -9.926 1.00 81.44 96 THR A N 1
ATOM 678 C CA . THR A 1 96 ? 10.179 2.799 -10.181 1.00 81.44 96 THR A CA 1
ATOM 679 C C . THR A 1 96 ? 10.966 1.927 -11.158 1.00 81.44 96 THR A C 1
ATOM 681 O O . THR A 1 96 ? 12.130 2.209 -11.418 1.00 81.44 96 THR A O 1
ATOM 684 N N . GLY A 1 97 ? 10.344 0.880 -11.708 1.00 68.44 97 GLY A N 1
ATOM 685 C CA . GLY A 1 97 ? 10.952 0.028 -12.724 1.00 68.44 97 GLY A CA 1
ATOM 686 C C . GLY A 1 97 ? 11.969 -0.963 -12.191 1.00 68.44 97 GLY A C 1
ATOM 687 O O . GLY A 1 97 ? 12.827 -1.338 -12.977 1.00 68.44 97 GLY A O 1
ATOM 688 N N . GLY A 1 98 ? 11.837 -1.347 -10.909 1.00 64.94 98 GLY A N 1
ATOM 689 C CA . GLY A 1 98 ? 12.583 -2.368 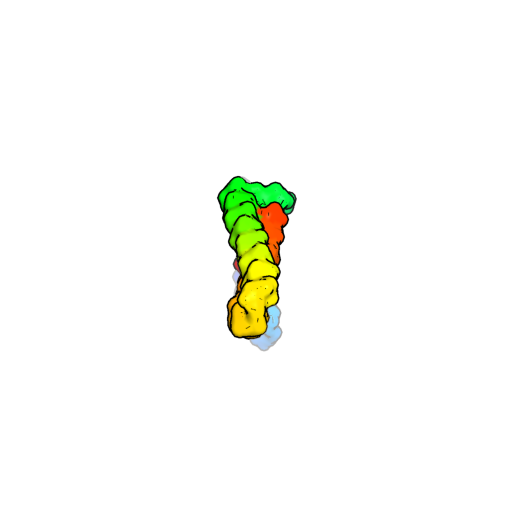-10.170 1.00 64.94 98 GLY A CA 1
ATOM 690 C C . GLY A 1 98 ? 13.897 -2.725 -10.829 1.00 64.94 98 GLY A C 1
ATOM 691 O O . GLY A 1 98 ? 13.863 -3.508 -11.773 1.00 64.94 98 GLY A O 1
ATOM 692 N N . GLU A 1 99 ? 14.997 -2.123 -10.353 1.00 57.72 99 GLU A N 1
ATOM 693 C CA . GLU A 1 99 ? 16.343 -2.340 -10.891 1.00 57.72 99 GLU A CA 1
ATOM 694 C C . GLU A 1 99 ? 16.468 -3.777 -11.374 1.00 57.72 99 GLU A C 1
ATOM 696 O O . GLU A 1 99 ? 16.244 -4.722 -10.610 1.00 57.72 99 GLU A O 1
ATOM 701 N N . LYS A 1 100 ? 16.759 -3.929 -12.670 1.00 57.69 100 LYS A N 1
ATOM 702 C CA . LYS A 1 100 ? 17.248 -5.186 -13.207 1.00 57.69 100 LYS A CA 1
ATOM 703 C C . LYS A 1 100 ? 18.525 -5.457 -12.422 1.00 57.69 100 LYS A C 1
ATOM 705 O O . LYS A 1 100 ? 19.572 -4.919 -12.768 1.00 57.69 100 LYS A O 1
ATOM 710 N N . PHE A 1 101 ? 18.392 -6.168 -11.302 1.00 54.16 101 PHE A N 1
ATOM 711 C CA . PHE A 1 101 ? 19.520 -6.697 -10.566 1.00 54.16 101 PHE A CA 1
ATOM 712 C C . PHE A 1 101 ? 20.337 -7.424 -11.607 1.00 54.16 101 PHE A C 1
ATOM 714 O O . PHE A 1 101 ? 19.809 -8.275 -12.318 1.00 54.16 101 PHE A O 1
ATOM 721 N N . ASP A 1 102 ? 21.554 -6.931 -11.756 1.00 55.78 102 ASP A N 1
ATOM 722 C CA . ASP A 1 102 ? 22.544 -7.345 -12.719 1.00 55.78 102 ASP A CA 1
ATOM 723 C C . ASP A 1 102 ? 22.465 -8.864 -12.912 1.00 55.78 102 ASP A C 1
ATOM 725 O O . ASP A 1 102 ? 22.870 -9.630 -12.035 1.00 55.78 102 ASP A O 1
ATOM 729 N N . ASP A 1 103 ? 21.879 -9.304 -14.032 1.00 56.91 103 ASP A N 1
ATOM 730 C CA . ASP A 1 103 ? 21.982 -10.682 -14.508 1.00 56.91 103 ASP A CA 1
ATOM 731 C C . ASP A 1 103 ? 23.426 -10.859 -14.994 1.00 56.91 103 ASP A C 1
ATOM 733 O O . ASP A 1 103 ? 23.678 -11.091 -16.176 1.00 56.91 103 ASP A O 1
ATOM 737 N N . ASN A 1 104 ? 24.391 -10.687 -14.095 1.00 54.06 104 ASN A N 1
ATOM 738 C CA . ASN A 1 104 ? 25.724 -11.199 -14.294 1.00 54.06 104 ASN A CA 1
ATOM 739 C C . ASN A 1 104 ? 25.599 -12.703 -14.071 1.00 54.06 104 ASN A C 1
ATOM 741 O O . ASN A 1 104 ? 25.420 -13.130 -12.923 1.00 54.06 104 ASN A O 1
ATOM 745 N N . PRO A 1 105 ? 25.703 -13.554 -15.109 1.00 56.62 105 PRO A N 1
ATOM 746 C CA . PRO A 1 105 ? 26.263 -14.861 -14.838 1.00 56.62 105 PRO A CA 1
ATOM 747 C C . PRO A 1 105 ? 27.638 -14.566 -14.233 1.00 56.62 105 PRO A C 1
ATOM 749 O O . PRO A 1 105 ? 28.456 -13.922 -14.878 1.00 56.62 105 PRO A O 1
ATOM 752 N N . PHE A 1 106 ? 27.857 -14.916 -12.966 1.00 48.34 106 PHE A N 1
ATOM 753 C CA . PHE A 1 106 ? 29.177 -14.835 -12.349 1.00 48.34 106 PHE A CA 1
ATOM 754 C C . PHE A 1 106 ? 30.153 -15.666 -13.197 1.00 48.34 106 PHE A C 1
ATOM 756 O O . PHE A 1 106 ? 30.230 -16.881 -13.009 1.00 48.34 106 PHE A O 1
ATOM 763 N N . VAL A 1 107 ? 30.831 -15.035 -14.158 1.00 46.75 107 VAL A N 1
ATOM 764 C CA . VAL A 1 107 ? 31.951 -15.571 -14.940 1.00 46.75 107 VAL A CA 1
ATOM 765 C C . VAL A 1 107 ? 32.884 -14.418 -15.272 1.00 46.75 107 VAL A C 1
ATOM 767 O O . VAL A 1 107 ? 32.426 -13.473 -15.951 1.00 46.75 107 VAL A O 1
#

Secondary structure (DSSP, 8-state):
-PPP----------------------------------S--HHHHHHHHHHHHHHHHHHHHHHHHHHT-HHHHHHHHHHHHHHHHHHHHHHHHHHTT----------

Radius of gyration: 30.43 Å; Cα contacts (8 Å, |Δi|>4): 75; chains: 1; bounding box: 79×36×68 Å

Solvent-accessible surface area (backbone atoms only — not comparable to full-atom values): 6521 Å² total; per-residue (Å²): 139,82,82,78,82,79,78,82,80,87,77,91,71,96,74,80,94,70,89,80,76,79,87,71,79,72,72,72,80,69,74,76,82,75,76,87,67,72,70,42,54,71,72,38,40,53,52,10,51,53,27,40,51,51,13,54,50,24,40,52,47,15,56,50,28,44,72,76,35,68,70,36,34,71,61,47,15,56,54,26,39,53,52,11,52,54,26,39,54,54,12,50,39,26,56,62,31,48,78,78,69,75,85,63,74,94,121

Nearest PDB structures (foldseek):
  6s37-assembly1_B  TM=8.282E-01  e=8.713E+00  Pseudomonas putid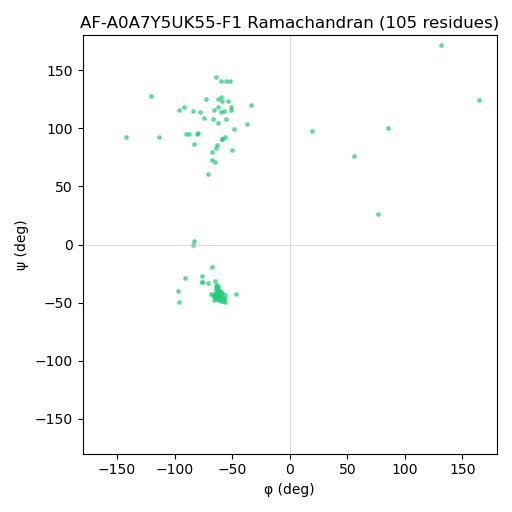a KT2440
  6grj-assembly1_H  TM=4.491E-01  e=2.064E+00  Aeromonas hydrophila
  6grj-assembly1_D  TM=4.735E-01  e=7.379E+00  Aeromonas hydrophila
  6tz5-assembly1_AA  TM=4.423E-01  e=9.734E+00  Homo sapiens